Protein AF-A0A0N1IKZ3-F1 (afdb_monomer_lite)

pLDDT: mean 89.21, std 11.73, range [44.16, 98.19]

Organism: Papilio machaon (NCBI:txid76193)

Foldseek 3Di:
DDDPDPVVVVVVVVVQVVVCVVPVDGPDDPDDDDPPVVVVVVVVVVVVDDDDDDPVCVVVVVVVVVVVVVVVVVVVVVVVVVVVVVD

Structure (mmCIF, N/CA/C/O backbone):
data_AF-A0A0N1IKZ3-F1
#
_entry.id   AF-A0A0N1IKZ3-F1
#
loop_
_atom_site.group_PDB
_atom_site.id
_atom_site.type_symbol
_atom_site.label_atom_id
_atom_site.label_alt_id
_atom_site.label_comp_id
_atom_site.label_asym_id
_atom_site.label_entity_id
_atom_site.label_seq_id
_atom_site.pdbx_PDB_ins_code
_atom_site.Cartn_x
_atom_site.Cartn_y
_atom_site.Cartn_z
_atom_site.occupancy
_atom_site.B_iso_or_equiv
_atom_site.auth_seq_id
_atom_site.auth_comp_id
_atom_site.auth_asym_id
_atom_site.auth_atom_id
_atom_site.pdbx_PDB_model_num
ATOM 1 N N . MET A 1 1 ? 23.473 7.231 19.859 1.00 44.16 1 MET A N 1
ATOM 2 C CA . MET A 1 1 ? 22.459 7.042 18.801 1.00 44.16 1 MET A CA 1
ATOM 3 C C . MET A 1 1 ? 21.119 7.391 19.420 1.00 44.16 1 MET A C 1
ATOM 5 O O . MET A 1 1 ? 20.531 6.554 20.090 1.00 44.16 1 MET A O 1
ATOM 9 N N . GLU A 1 2 ? 20.710 8.656 19.336 1.00 50.31 2 GLU A N 1
ATOM 10 C CA . GLU A 1 2 ? 19.414 9.071 19.878 1.00 50.31 2 GLU A CA 1
ATOM 11 C C . GLU A 1 2 ? 18.308 8.463 19.018 1.00 50.31 2 GLU A C 1
ATOM 13 O O . GLU A 1 2 ? 18.235 8.689 17.809 1.00 50.31 2 GLU A O 1
ATOM 18 N N . VAL A 1 3 ? 17.476 7.630 19.637 1.00 64.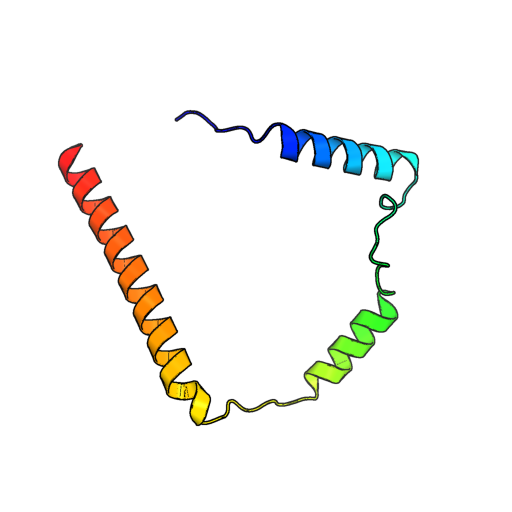75 3 VAL A N 1
ATOM 19 C CA . VAL A 1 3 ? 16.278 7.098 18.999 1.00 64.75 3 VAL A CA 1
ATOM 20 C C . VAL A 1 3 ? 15.292 8.254 18.906 1.00 64.75 3 VAL A C 1
ATOM 22 O O . VAL A 1 3 ? 14.722 8.683 19.906 1.00 64.75 3 VAL A O 1
ATOM 25 N N . TYR A 1 4 ? 15.119 8.786 17.700 1.00 64.81 4 TYR A N 1
ATOM 26 C CA . TYR A 1 4 ? 14.096 9.784 17.422 1.00 64.81 4 TYR A CA 1
ATOM 27 C C . TYR A 1 4 ? 12.718 9.113 17.512 1.00 64.81 4 TYR A C 1
ATOM 29 O O . TYR A 1 4 ? 12.242 8.494 16.559 1.00 64.81 4 TYR A O 1
ATOM 37 N N . VAL A 1 5 ? 12.101 9.174 18.693 1.00 75.69 5 VAL A N 1
ATOM 38 C CA . VAL A 1 5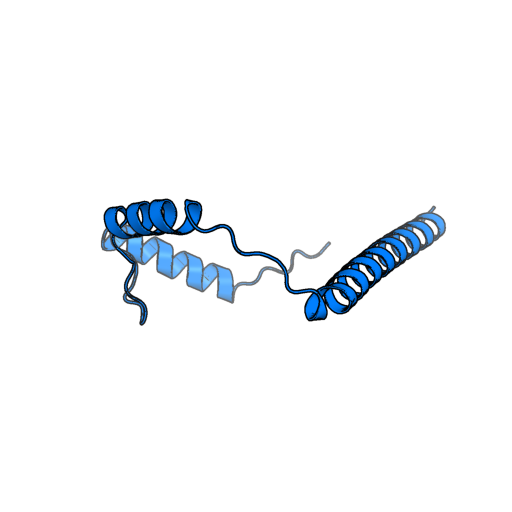 ? 10.759 8.634 18.937 1.00 75.69 5 VAL A CA 1
ATOM 39 C C . VAL A 1 5 ? 9.730 9.590 18.338 1.00 75.69 5 VAL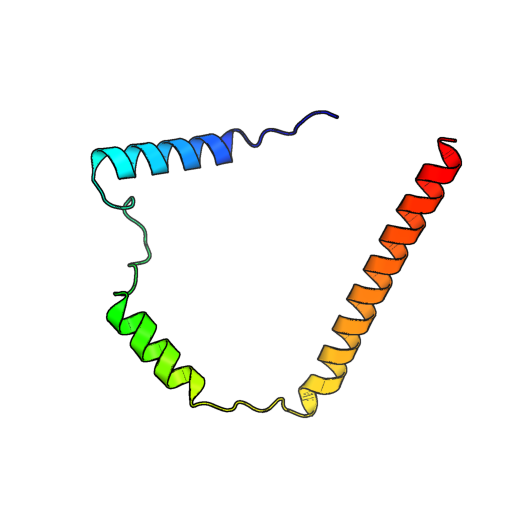 A C 1
ATOM 41 O O . VAL A 1 5 ? 9.599 10.739 18.764 1.00 75.69 5 VAL A O 1
ATOM 44 N N . HIS A 1 6 ? 8.970 9.112 17.354 1.00 85.88 6 HIS A N 1
ATOM 45 C CA . HIS A 1 6 ? 7.867 9.860 16.757 1.00 85.88 6 HIS A CA 1
ATOM 46 C C . HIS A 1 6 ? 6.622 9.797 17.654 1.00 85.88 6 HIS A C 1
ATOM 48 O O . HIS A 1 6 ? 5.652 9.115 17.320 1.00 85.88 6 HIS A O 1
ATOM 54 N N . ARG A 1 7 ? 6.635 10.540 18.769 1.00 88.44 7 ARG A N 1
ATOM 55 C CA . ARG A 1 7 ? 5.565 10.516 19.787 1.00 88.44 7 ARG A CA 1
ATOM 56 C C . ARG A 1 7 ? 4.155 10.652 19.213 1.00 88.44 7 ARG A C 1
ATOM 58 O O . ARG A 1 7 ? 3.257 9.944 19.654 1.00 88.44 7 ARG A O 1
ATOM 65 N N . ASP A 1 8 ? 3.968 11.512 18.216 1.00 92.62 8 ASP A N 1
ATOM 66 C CA . ASP A 1 8 ? 2.653 11.720 17.602 1.00 92.62 8 ASP A CA 1
ATOM 67 C C . ASP A 1 8 ? 2.154 10.468 16.868 1.00 92.62 8 ASP A C 1
ATOM 69 O O . ASP A 1 8 ? 0.981 10.117 16.963 1.00 92.62 8 ASP A O 1
ATOM 73 N N . LYS A 1 9 ? 3.045 9.743 16.175 1.00 92.19 9 LYS A N 1
ATOM 74 C CA . LYS A 1 9 ? 2.684 8.498 15.476 1.00 92.19 9 LYS A CA 1
ATOM 75 C C . LYS A 1 9 ? 2.327 7.396 16.468 1.00 92.19 9 LYS A C 1
ATOM 77 O O . LYS A 1 9 ? 1.354 6.677 16.250 1.00 92.19 9 LYS A O 1
ATOM 82 N N . ASP A 1 10 ? 3.087 7.296 17.556 1.00 94.75 10 ASP A N 1
ATOM 83 C CA . ASP A 1 10 ? 2.840 6.310 18.608 1.00 94.75 10 ASP A CA 1
ATOM 84 C C . ASP A 1 10 ? 1.522 6.599 19.337 1.00 94.75 10 ASP A C 1
ATOM 86 O O . ASP A 1 10 ? 0.754 5.679 19.621 1.00 94.75 10 ASP A O 1
ATOM 90 N N . LEU A 1 11 ? 1.210 7.879 19.569 1.00 95.38 11 LEU A N 1
ATOM 91 C CA . LEU A 1 11 ? -0.058 8.306 20.152 1.00 95.38 11 LEU A CA 1
ATOM 92 C C . LEU A 1 11 ? -1.249 7.943 19.253 1.00 95.38 11 LEU A C 1
ATOM 94 O O . LEU A 1 11 ? -2.242 7.401 19.740 1.00 95.38 11 LEU A O 1
ATOM 98 N N . GLU A 1 12 ? -1.161 8.213 17.950 1.00 94.75 12 GLU A N 1
ATOM 99 C CA . GLU A 1 12 ? -2.219 7.859 16.996 1.00 94.75 12 GLU A CA 1
ATOM 100 C C . GLU A 1 12 ? -2.415 6.338 16.891 1.00 94.75 12 GLU A C 1
ATOM 102 O O . GLU A 1 12 ? -3.551 5.853 16.861 1.00 94.75 12 GLU A O 1
ATOM 107 N N . LEU A 1 13 ? -1.324 5.567 16.926 1.00 95.75 13 LEU A N 1
ATOM 108 C CA . LEU A 1 13 ? -1.384 4.108 16.958 1.00 95.75 13 LEU A CA 1
ATOM 109 C C . LEU A 1 13 ? -2.043 3.592 18.247 1.00 95.75 13 LEU A C 1
ATOM 111 O O . LEU A 1 13 ? -2.931 2.740 18.182 1.00 95.75 13 LEU A O 1
ATOM 115 N N . ALA A 1 14 ? -1.658 4.126 19.407 1.00 97.19 14 ALA A N 1
ATOM 116 C CA . ALA A 1 14 ? -2.223 3.732 20.695 1.00 97.19 14 ALA A CA 1
ATOM 117 C C . ALA A 1 14 ? -3.734 4.004 20.762 1.00 97.19 14 ALA A C 1
ATOM 119 O O . ALA A 1 14 ? -4.499 3.127 21.170 1.00 97.19 14 ALA A O 1
ATOM 120 N N . LYS A 1 15 ? -4.183 5.178 20.290 1.00 96.50 15 LYS A N 1
ATOM 121 C CA . LYS A 1 15 ? -5.614 5.517 20.182 1.00 96.50 15 LYS A CA 1
ATOM 122 C C . LYS A 1 15 ? -6.366 4.527 19.294 1.00 96.50 15 LYS A C 1
ATOM 124 O O . LYS A 1 15 ? -7.451 4.076 19.657 1.00 96.50 15 LYS A O 1
ATOM 129 N N . HIS A 1 16 ? -5.792 4.173 18.144 1.00 96.50 16 HIS A N 1
ATOM 130 C CA . HIS A 1 16 ? -6.401 3.217 17.225 1.00 96.50 16 HIS A CA 1
ATOM 131 C C . HIS A 1 16 ? -6.558 1.834 17.864 1.00 96.50 16 HIS A C 1
ATOM 133 O O . HIS A 1 16 ? -7.642 1.254 17.818 1.00 96.50 16 HIS A O 1
ATOM 139 N N . ILE A 1 17 ? -5.488 1.320 18.476 1.00 97.69 17 ILE A N 1
ATOM 140 C CA . ILE A 1 17 ? -5.484 0.017 19.148 1.00 97.69 17 ILE A CA 1
ATOM 141 C C . ILE A 1 17 ? -6.534 0.007 20.262 1.00 97.69 17 ILE A C 1
ATOM 143 O O . ILE A 1 17 ? -7.389 -0.878 20.285 1.00 97.69 17 ILE A O 1
ATOM 147 N N . ALA A 1 18 ? -6.535 1.025 21.127 1.00 97.94 18 ALA A N 1
ATOM 148 C CA . ALA A 1 18 ? -7.517 1.153 22.201 1.00 97.94 18 ALA A CA 1
ATOM 149 C C . ALA A 1 18 ? -8.960 1.132 21.669 1.00 97.94 18 ALA A C 1
ATOM 151 O O . ALA A 1 18 ? -9.799 0.408 22.203 1.00 97.94 18 ALA A O 1
ATOM 152 N N . TYR A 1 19 ? -9.238 1.848 20.575 1.00 98.19 19 TYR A N 1
ATOM 153 C CA . TYR A 1 19 ? -10.557 1.838 19.946 1.00 98.19 19 TYR A CA 1
ATOM 154 C C . TYR A 1 19 ? -10.956 0.443 19.448 1.00 98.19 19 TYR A C 1
ATOM 156 O O . TYR A 1 19 ? -12.078 0.006 19.706 1.00 98.19 19 TYR A O 1
ATOM 164 N N . VAL A 1 20 ? -10.050 -0.265 18.764 1.00 98.19 20 VAL A N 1
ATOM 165 C CA . VAL A 1 20 ? -10.307 -1.624 18.259 1.00 98.19 20 VAL A CA 1
ATOM 166 C C . VAL A 1 20 ? -10.618 -2.580 19.405 1.00 98.19 20 VAL A C 1
ATOM 168 O O . VAL A 1 20 ? -11.574 -3.344 19.306 1.00 98.19 20 VAL A O 1
ATOM 171 N N . HIS A 1 21 ? -9.871 -2.507 20.509 1.00 98.00 21 HIS A N 1
ATOM 172 C CA . HIS A 1 21 ? -10.146 -3.326 21.691 1.00 98.00 21 HIS A CA 1
ATOM 173 C C . HIS A 1 21 ? -11.501 -3.003 22.334 1.00 98.00 21 HIS A C 1
ATOM 175 O O . HIS A 1 21 ? -12.180 -3.914 22.797 1.00 98.00 21 HIS A O 1
ATOM 181 N N . GLN A 1 22 ? -11.918 -1.735 22.338 1.00 98.00 22 GLN A N 1
ATOM 182 C CA . GLN A 1 22 ? -13.202 -1.311 22.907 1.00 98.00 22 GLN A CA 1
ATOM 183 C C . GLN A 1 22 ? -14.408 -1.679 22.029 1.00 98.00 22 GLN A C 1
ATOM 185 O O . GLN A 1 22 ? -15.458 -2.036 22.554 1.00 98.00 22 GLN A O 1
ATOM 190 N N . HIS A 1 23 ? -14.277 -1.599 20.702 1.00 97.31 23 HIS A N 1
ATOM 191 C CA . HIS A 1 23 ? -15.415 -1.684 19.776 1.00 97.31 23 HIS A CA 1
ATOM 192 C C . HIS A 1 23 ? -15.400 -2.940 18.894 1.00 97.31 23 HIS A C 1
ATOM 194 O O . HIS A 1 23 ? -16.325 -3.147 18.111 1.00 97.31 23 HIS A O 1
ATOM 200 N N . SER A 1 24 ? -14.344 -3.762 18.969 1.00 96.75 24 SER A N 1
ATOM 201 C CA . SER A 1 24 ? -14.097 -4.904 18.067 1.00 96.75 24 SER A CA 1
ATOM 202 C C . SER A 1 24 ? -14.168 -4.541 16.575 1.00 96.75 24 SER A C 1
ATOM 204 O O . SER A 1 24 ? -14.420 -5.386 15.717 1.00 96.75 24 SER A O 1
ATOM 206 N N . SER A 1 25 ? -13.955 -3.265 16.255 1.00 94.50 25 SER A N 1
ATOM 207 C CA . SER A 1 25 ? -14.028 -2.704 14.911 1.00 94.50 25 SER A CA 1
ATOM 208 C C . SER A 1 25 ? -13.018 -1.574 14.776 1.00 94.50 25 SER A C 1
ATOM 210 O O . SER A 1 25 ? -12.668 -0.908 15.747 1.00 94.50 25 SER A O 1
ATOM 212 N N . GLN A 1 26 ? -12.563 -1.340 13.549 1.00 93.94 26 GLN A N 1
ATOM 213 C CA . GLN A 1 26 ? -11.708 -0.206 13.222 1.00 93.94 26 GLN A CA 1
ATOM 214 C C . GLN A 1 26 ? -12.441 1.132 13.473 1.00 93.94 26 GLN A C 1
ATOM 216 O O . GLN A 1 26 ? -13.653 1.193 13.230 1.00 93.94 26 GLN A O 1
ATOM 221 N N . PRO A 1 27 ? -11.731 2.206 13.889 1.00 95.25 27 PRO A N 1
ATOM 222 C CA . PRO A 1 27 ? -12.283 3.558 13.938 1.00 95.25 27 PRO A CA 1
ATOM 223 C C . PRO A 1 27 ? -12.961 3.981 12.625 1.00 95.25 27 PRO A C 1
ATOM 225 O O . PRO A 1 27 ? -12.486 3.595 11.548 1.00 95.25 27 PRO A O 1
ATOM 228 N N . PRO A 1 28 ? -14.023 4.811 12.678 1.00 93.44 28 PRO A N 1
ATOM 229 C CA . PRO A 1 28 ? -14.665 5.350 11.487 1.00 93.44 28 PRO A CA 1
ATOM 230 C C . PRO A 1 28 ? -13.648 6.049 10.581 1.00 93.44 28 PRO A C 1
ATOM 232 O O . PRO A 1 28 ? -12.933 6.959 10.995 1.00 93.44 28 PRO A O 1
ATOM 235 N N . SER A 1 29 ? -13.591 5.615 9.326 1.00 91.31 29 SER A N 1
ATOM 236 C CA . SER A 1 29 ? -12.714 6.166 8.297 1.00 91.31 29 SER A CA 1
ATOM 237 C C . SER A 1 29 ? -13.550 6.663 7.126 1.00 91.31 29 SER A C 1
ATOM 239 O O . SER A 1 29 ? -14.640 6.154 6.865 1.00 91.31 29 SER A O 1
ATOM 241 N N . ARG A 1 30 ? -13.018 7.632 6.375 1.00 93.88 30 ARG A N 1
ATOM 242 C CA . ARG A 1 30 ? -13.630 8.096 5.117 1.00 93.88 30 ARG A CA 1
ATOM 243 C C . ARG A 1 30 ? -13.723 6.976 4.077 1.00 93.88 30 ARG A C 1
ATOM 245 O O . ARG A 1 30 ? -14.559 7.037 3.182 1.00 93.88 30 ARG A O 1
ATOM 252 N N . LEU A 1 31 ? -12.857 5.967 4.184 1.00 91.94 31 LEU A N 1
ATOM 253 C CA . LEU A 1 31 ? -12.819 4.819 3.288 1.00 91.94 31 LEU A CA 1
ATOM 254 C C . LEU A 1 31 ? -13.463 3.606 3.952 1.00 91.94 31 LEU A C 1
ATOM 256 O O . LEU A 1 31 ? -13.100 3.217 5.061 1.00 91.94 31 LEU A O 1
ATOM 260 N N . ARG A 1 32 ? -14.375 2.958 3.227 1.00 90.75 32 ARG A N 1
ATOM 261 C CA . ARG A 1 32 ? -14.974 1.694 3.650 1.00 90.75 32 ARG A CA 1
ATOM 262 C C . ARG A 1 32 ? -14.133 0.521 3.156 1.00 90.75 32 ARG A C 1
ATOM 264 O O . ARG A 1 32 ? -13.885 0.397 1.957 1.00 90.75 32 ARG A O 1
ATOM 271 N N . ALA A 1 33 ? -13.742 -0.364 4.072 1.00 92.00 33 ALA A N 1
ATOM 272 C CA . ALA A 1 33 ? -13.036 -1.591 3.721 1.00 92.00 33 ALA A CA 1
ATOM 273 C C . ALA A 1 33 ? -13.891 -2.476 2.795 1.00 92.00 33 ALA A C 1
ATOM 275 O O . ALA A 1 33 ? -15.092 -2.668 3.009 1.00 92.00 33 ALA A O 1
ATOM 276 N N . LEU A 1 34 ? -13.263 -3.025 1.753 1.00 94.25 34 LEU A N 1
ATOM 277 C CA . LEU A 1 34 ? -13.925 -3.938 0.826 1.00 94.25 34 LEU A CA 1
ATOM 278 C C . LEU A 1 34 ? -14.102 -5.319 1.478 1.00 94.25 34 LEU A C 1
ATOM 280 O O . LEU A 1 34 ? -13.167 -5.818 2.107 1.00 94.25 34 LEU A O 1
ATOM 284 N N . PRO A 1 35 ? -15.250 -5.997 1.285 1.00 96.44 35 PRO A N 1
ATOM 285 C CA . PRO A 1 35 ? -15.427 -7.360 1.771 1.00 96.44 35 PRO A CA 1
ATOM 286 C C . PRO A 1 35 ? -14.358 -8.302 1.206 1.00 96.44 35 PRO A C 1
ATOM 288 O O . PRO A 1 35 ? -14.117 -8.330 -0.004 1.00 96.44 35 PRO A O 1
ATOM 291 N N . MET A 1 36 ? -13.776 -9.153 2.055 1.00 97.12 36 MET A N 1
ATOM 292 C CA . MET A 1 36 ? -12.685 -10.051 1.648 1.00 97.12 36 MET A CA 1
ATOM 293 C C . MET A 1 36 ? -13.061 -10.985 0.491 1.00 97.12 36 MET A C 1
ATOM 295 O O . MET A 1 36 ? -12.230 -11.265 -0.372 1.00 97.12 36 MET A O 1
ATOM 299 N N . ARG A 1 37 ? -14.323 -11.432 0.415 1.00 97.69 37 ARG A N 1
ATOM 300 C CA . ARG A 1 37 ? -14.825 -12.241 -0.713 1.00 97.69 37 ARG A CA 1
ATOM 301 C C . ARG A 1 37 ? -14.732 -11.491 -2.044 1.00 97.69 37 ARG A C 1
ATOM 303 O O . ARG A 1 37 ? -14.333 -12.080 -3.047 1.00 97.69 37 ARG A O 1
ATOM 310 N N . LEU A 1 38 ? -15.072 -10.201 -2.047 1.00 97.31 38 LEU A N 1
ATOM 311 C CA . LEU A 1 38 ? -14.991 -9.353 -3.234 1.00 97.31 38 LEU A CA 1
ATOM 312 C C . LEU A 1 38 ? -13.533 -9.121 -3.633 1.00 97.31 38 LEU A C 1
ATOM 314 O O . LEU A 1 38 ? -13.196 -9.324 -4.796 1.00 97.31 38 LEU A O 1
ATOM 318 N N . MET A 1 39 ? -12.670 -8.788 -2.668 1.00 98.00 39 MET A N 1
ATOM 319 C CA . MET A 1 39 ? -11.238 -8.587 -2.912 1.00 98.00 39 MET A CA 1
ATOM 320 C C . MET A 1 39 ? -10.597 -9.833 -3.538 1.00 98.00 39 MET A C 1
ATOM 322 O O . MET A 1 39 ? -9.952 -9.748 -4.580 1.00 98.00 39 MET A O 1
A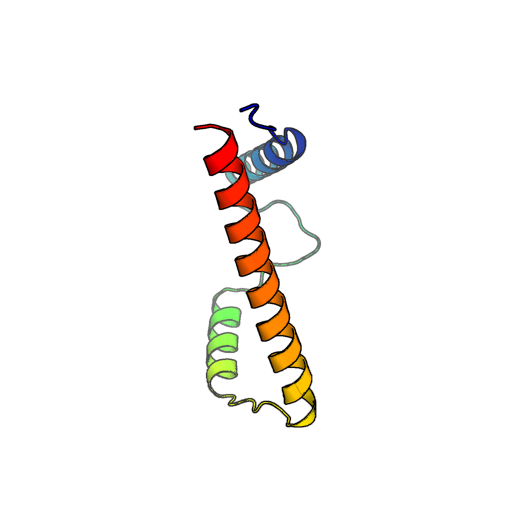TOM 326 N N . ARG A 1 40 ? -10.845 -11.019 -2.965 1.00 98.00 40 ARG A N 1
ATOM 327 C CA . ARG A 1 40 ? -10.327 -12.292 -3.495 1.00 98.00 40 ARG A CA 1
ATOM 328 C C . ARG A 1 40 ? -10.836 -12.585 -4.909 1.00 98.00 40 ARG A C 1
ATOM 330 O O . ARG A 1 40 ? -10.043 -12.979 -5.762 1.00 98.00 40 ARG A O 1
ATOM 337 N N . ARG A 1 41 ? -12.129 -12.362 -5.183 1.00 98.06 41 ARG A N 1
ATOM 338 C CA . ARG A 1 41 ? -12.704 -12.539 -6.530 1.00 98.06 41 ARG A CA 1
ATOM 339 C C . ARG A 1 41 ? -12.075 -11.581 -7.539 1.00 98.06 41 ARG A C 1
ATOM 341 O O . ARG A 1 41 ? -11.766 -11.987 -8.655 1.00 98.06 41 ARG A O 1
ATOM 348 N N . TYR A 1 42 ? -11.874 -10.328 -7.142 1.00 97.94 42 TYR A N 1
ATOM 349 C CA . TYR A 1 42 ? -11.259 -9.317 -7.991 1.00 97.94 42 TYR A CA 1
ATOM 350 C C . TYR A 1 42 ? -9.802 -9.669 -8.315 1.00 97.94 42 TYR A C 1
ATOM 352 O O . TYR A 1 42 ? -9.429 -9.682 -9.483 1.00 97.94 42 TYR A O 1
ATOM 360 N N . LEU A 1 43 ? -9.012 -10.080 -7.317 1.00 97.94 43 LEU A N 1
ATOM 361 C CA . LEU A 1 43 ? -7.643 -10.561 -7.532 1.00 97.94 43 LEU A CA 1
ATOM 362 C C . LEU A 1 43 ? -7.588 -11.790 -8.453 1.00 97.94 43 LEU A C 1
ATOM 364 O O . LEU A 1 43 ? -6.695 -11.907 -9.287 1.00 97.94 43 LEU A O 1
ATOM 368 N N . ALA A 1 44 ? -8.546 -12.712 -8.341 1.00 97.81 44 ALA A N 1
ATOM 369 C CA . ALA A 1 44 ? -8.624 -13.856 -9.248 1.00 97.81 44 ALA A CA 1
ATOM 370 C C . ALA A 1 44 ? -8.912 -13.434 -10.701 1.00 97.81 44 ALA A C 1
ATOM 372 O O . ALA A 1 44 ? -8.404 -14.057 -11.632 1.00 97.81 44 ALA A O 1
ATOM 373 N N . LEU A 1 45 ? -9.699 -12.372 -10.902 1.00 97.62 45 LEU A N 1
ATOM 374 C CA . LEU A 1 45 ? -9.970 -11.806 -12.223 1.00 97.62 45 LEU A CA 1
ATOM 375 C C . LEU A 1 45 ? -8.733 -11.111 -12.805 1.00 97.62 45 LEU A C 1
ATOM 377 O O . LEU A 1 45 ? -8.419 -11.322 -13.976 1.00 97.62 45 LEU A O 1
ATOM 381 N N . THR A 1 46 ? -8.022 -10.307 -12.009 1.00 97.38 46 THR A N 1
ATOM 382 C CA . THR A 1 46 ? -6.847 -9.557 -12.483 1.00 97.38 46 THR A CA 1
ATOM 383 C C . THR A 1 46 ? -5.695 -10.476 -12.866 1.00 97.38 46 THR A C 1
ATOM 385 O O . THR A 1 46 ? -5.032 -10.213 -13.861 1.00 97.38 46 THR A O 1
ATOM 388 N N . LYS A 1 47 ? -5.522 -11.611 -12.177 1.00 96.56 47 LYS A N 1
ATOM 389 C CA . LYS A 1 47 ? -4.537 -12.643 -12.548 1.00 96.56 47 LYS A CA 1
ATOM 390 C C . LYS A 1 47 ? -4.743 -13.235 -13.948 1.00 96.56 47 LYS A C 1
ATOM 392 O O . LYS A 1 47 ? -3.807 -13.786 -14.509 1.00 96.56 47 LYS A O 1
ATOM 397 N N . ARG A 1 48 ? -5.951 -13.138 -14.519 1.00 97.00 48 ARG A N 1
ATOM 398 C CA . ARG A 1 48 ? -6.239 -13.592 -15.895 1.00 97.00 48 ARG A CA 1
ATOM 399 C C . ARG A 1 48 ? -5.838 -12.563 -16.951 1.00 97.00 48 ARG A C 1
ATOM 401 O O . ARG A 1 48 ? -5.880 -12.863 -18.140 1.00 97.00 48 ARG A O 1
ATOM 408 N N . LYS A 1 49 ? -5.515 -11.336 -16.542 1.00 96.69 49 LYS A N 1
ATOM 409 C CA . LYS A 1 49 ? -5.071 -10.273 -17.441 1.00 96.69 49 LYS A CA 1
ATOM 410 C C . LYS A 1 49 ? -3.556 -10.370 -17.593 1.00 96.69 49 LYS A C 1
ATOM 412 O O . LYS A 1 49 ? -2.842 -10.444 -16.600 1.00 96.69 49 LYS A O 1
ATOM 417 N N . GLN A 1 50 ? -3.086 -10.342 -18.835 1.00 95.06 50 GLN A N 1
ATOM 418 C CA . GLN A 1 50 ? -1.664 -10.314 -19.180 1.00 95.06 50 GLN A CA 1
ATOM 419 C C . GLN A 1 50 ? -1.340 -8.946 -19.794 1.00 95.06 50 GLN A C 1
ATOM 421 O O . GLN A 1 50 ? -1.342 -8.813 -21.018 1.00 95.06 50 GLN A O 1
ATOM 426 N N . PRO A 1 51 ? -1.178 -7.888 -18.975 1.00 96.00 51 PRO A N 1
ATOM 427 C CA . PRO A 1 51 ? -0.791 -6.587 -19.498 1.00 96.00 51 PRO A CA 1
ATOM 428 C C . PRO A 1 51 ? 0.633 -6.658 -20.060 1.00 96.00 51 PRO A C 1
ATOM 430 O O . PRO A 1 51 ? 1.514 -7.275 -19.465 1.00 96.00 51 PRO A O 1
ATOM 433 N N . VAL A 1 52 ? 0.851 -6.003 -21.198 1.00 95.94 52 VAL A N 1
ATOM 434 C CA . VAL A 1 52 ? 2.166 -5.889 -21.839 1.00 95.94 52 VAL A CA 1
ATOM 435 C C . VAL A 1 52 ? 2.730 -4.493 -21.626 1.00 95.94 52 VAL A C 1
ATOM 437 O O . VAL A 1 52 ? 1.974 -3.526 -21.545 1.00 95.94 52 VAL A O 1
ATOM 440 N N . VAL A 1 53 ? 4.056 -4.384 -21.537 1.00 95.00 53 VAL A N 1
ATOM 441 C CA . VAL A 1 53 ? 4.736 -3.091 -21.400 1.00 95.00 53 VAL A CA 1
ATOM 442 C C . VAL A 1 53 ? 4.849 -2.433 -22.782 1.00 95.00 53 VAL A C 1
ATOM 444 O O . VAL A 1 53 ? 5.487 -3.006 -23.668 1.00 95.00 53 VAL A O 1
ATOM 447 N N . PRO A 1 54 ? 4.262 -1.242 -23.000 1.00 96.81 54 PRO A N 1
ATOM 448 C CA . PRO A 1 54 ? 4.418 -0.509 -24.252 1.00 96.81 54 PRO A CA 1
ATOM 449 C C . PRO A 1 54 ? 5.872 -0.092 -24.495 1.00 96.81 54 PRO A C 1
ATOM 451 O O . PRO A 1 54 ? 6.563 0.336 -23.570 1.00 96.81 54 PRO A O 1
ATOM 454 N N . ARG A 1 55 ? 6.324 -0.118 -25.757 1.00 95.00 55 ARG A N 1
ATOM 455 C CA . ARG A 1 55 ? 7.710 0.237 -26.117 1.00 95.00 55 ARG A CA 1
ATOM 456 C C . ARG A 1 55 ? 8.102 1.655 -25.691 1.00 95.00 55 ARG A C 1
ATOM 458 O O . ARG A 1 55 ? 9.236 1.856 -25.277 1.00 95.00 55 ARG A O 1
ATOM 465 N N . ALA A 1 56 ? 7.165 2.602 -25.731 1.00 96.19 56 ALA A N 1
ATOM 466 C CA . ALA A 1 56 ? 7.396 3.991 -25.330 1.00 96.19 56 ALA A CA 1
ATOM 467 C C . ALA A 1 56 ? 7.822 4.155 -23.855 1.00 96.19 56 ALA A C 1
ATOM 469 O O . ALA A 1 56 ? 8.407 5.170 -23.499 1.00 96.19 56 ALA A O 1
ATOM 470 N N . LEU A 1 57 ? 7.549 3.167 -22.994 1.00 96.38 57 LEU A N 1
ATOM 471 C CA . LEU A 1 57 ? 7.940 3.190 -21.579 1.00 96.38 57 LEU A CA 1
ATOM 472 C C . LEU A 1 57 ? 9.319 2.564 -21.320 1.00 96.38 57 LEU A C 1
ATOM 474 O O . LEU A 1 57 ? 9.828 2.680 -20.207 1.00 96.38 57 LEU A O 1
ATOM 478 N N . ALA A 1 58 ? 9.924 1.902 -22.312 1.00 95.44 58 ALA A N 1
ATOM 479 C CA . ALA A 1 58 ? 11.160 1.145 -22.122 1.00 95.44 58 ALA A CA 1
ATOM 480 C C . ALA A 1 58 ? 12.319 2.034 -21.644 1.00 95.44 58 ALA A C 1
ATOM 482 O O . ALA A 1 58 ? 12.946 1.718 -20.634 1.00 95.44 58 ALA A O 1
ATOM 483 N N . ASP A 1 59 ? 12.544 3.170 -22.309 1.00 95.50 59 ASP A N 1
ATOM 484 C CA . ASP A 1 59 ? 13.651 4.078 -21.983 1.00 95.50 59 ASP A CA 1
ATOM 485 C C . ASP A 1 59 ? 13.497 4.661 -20.574 1.00 95.50 59 ASP A C 1
ATOM 487 O O . ASP A 1 59 ? 14.450 4.685 -19.797 1.00 95.50 59 ASP A O 1
ATOM 491 N N . TYR A 1 60 ? 12.269 5.026 -20.190 1.00 96.06 60 TYR A N 1
ATOM 492 C CA . TYR A 1 60 ? 11.974 5.511 -18.842 1.00 96.06 60 TYR A CA 1
ATOM 493 C C . TYR A 1 60 ? 12.328 4.476 -17.764 1.00 96.06 60 TYR A C 1
ATOM 495 O O . TYR A 1 60 ? 12.971 4.813 -16.767 1.00 96.06 60 TYR A O 1
ATOM 503 N N . LEU A 1 61 ? 11.949 3.209 -17.963 1.00 95.94 61 LEU A N 1
ATOM 504 C CA . LEU A 1 61 ? 12.242 2.137 -17.006 1.00 95.94 61 LEU A CA 1
ATOM 505 C C . LEU A 1 61 ? 13.750 1.882 -16.875 1.00 95.94 61 LEU A C 1
ATOM 507 O O . LEU A 1 61 ? 14.243 1.703 -15.759 1.00 95.94 61 LEU A O 1
ATOM 511 N N . VAL A 1 62 ? 14.486 1.911 -17.991 1.00 95.81 62 VAL A N 1
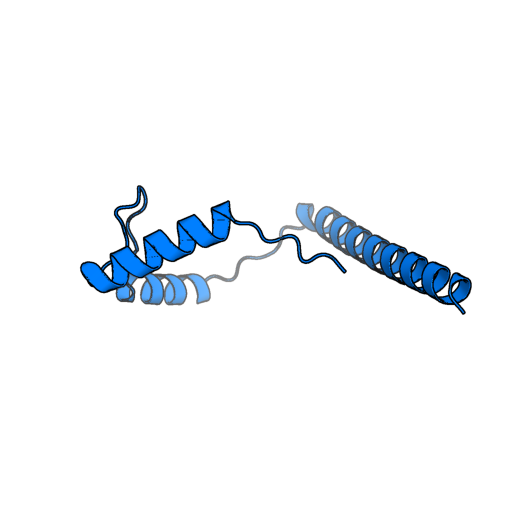ATOM 512 C CA . VAL A 1 62 ? 15.951 1.773 -17.995 1.00 95.81 62 VAL A CA 1
ATOM 513 C C . VAL A 1 62 ? 16.599 2.925 -17.230 1.00 95.81 62 VAL A C 1
ATOM 515 O O . VAL A 1 62 ? 17.417 2.683 -16.339 1.00 95.81 62 VAL A O 1
ATOM 518 N N . CYS A 1 63 ? 16.191 4.167 -17.500 1.00 95.06 63 CYS A N 1
ATOM 519 C CA . CYS A 1 63 ? 16.701 5.335 -16.787 1.00 95.06 63 CYS A CA 1
ATOM 520 C C . CYS A 1 63 ? 16.488 5.209 -15.272 1.00 95.06 63 CYS A C 1
ATOM 522 O O . CYS A 1 63 ? 17.447 5.350 -14.512 1.00 95.06 63 CYS A O 1
ATOM 524 N N . GLN A 1 64 ? 15.280 4.856 -14.821 1.00 95.38 64 GLN A N 1
ATOM 525 C CA . GLN A 1 64 ? 14.995 4.680 -13.390 1.00 95.38 64 GLN A CA 1
ATOM 526 C C . GLN A 1 64 ? 15.844 3.569 -12.752 1.00 95.38 64 GLN A C 1
ATOM 528 O O . GLN A 1 64 ? 16.389 3.739 -11.658 1.00 95.38 64 GLN A O 1
ATOM 533 N N . TYR A 1 65 ? 16.025 2.441 -13.442 1.00 94.25 65 TYR A N 1
ATOM 534 C CA . TYR A 1 65 ? 16.872 1.357 -12.947 1.00 94.25 65 TYR A CA 1
ATOM 535 C C . TYR A 1 65 ? 18.340 1.789 -12.792 1.00 94.25 65 TYR A C 1
ATOM 537 O O . TYR A 1 65 ? 18.953 1.552 -11.745 1.00 94.25 65 TYR A O 1
ATOM 545 N N . THR A 1 66 ? 18.896 2.471 -13.799 1.00 94.38 66 THR A N 1
ATOM 546 C CA 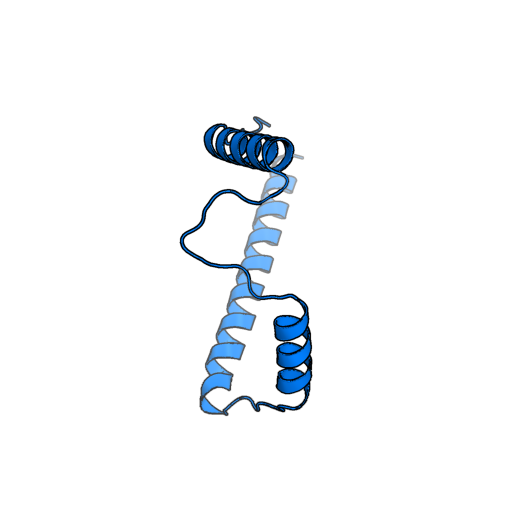. THR A 1 66 ? 20.281 2.970 -13.743 1.00 94.38 66 THR A CA 1
ATOM 547 C C . THR A 1 66 ? 20.476 4.011 -12.641 1.00 94.38 66 THR A C 1
ATOM 549 O O . THR A 1 66 ? 21.453 3.922 -11.896 1.00 94.38 66 THR A O 1
ATOM 552 N N . TYR A 1 67 ? 19.513 4.920 -12.463 1.00 92.62 67 TYR A N 1
ATOM 553 C CA . TYR A 1 67 ? 19.533 5.941 -11.417 1.00 92.62 67 TYR A CA 1
ATOM 554 C C . TYR A 1 67 ? 19.567 5.320 -10.014 1.00 92.62 67 TYR A C 1
ATOM 556 O O . TYR A 1 67 ? 20.509 5.552 -9.256 1.00 92.62 67 TYR A O 1
ATOM 564 N N . THR A 1 68 ? 18.625 4.418 -9.701 1.00 87.88 68 THR A N 1
ATOM 565 C CA . THR A 1 68 ? 18.592 3.754 -8.380 1.00 87.88 68 THR A CA 1
ATOM 566 C C . THR A 1 68 ? 19.850 2.929 -8.093 1.00 87.88 68 THR A C 1
ATOM 568 O O . THR A 1 68 ? 20.239 2.762 -6.936 1.00 87.88 68 THR A O 1
ATOM 571 N N . THR A 1 69 ? 20.499 2.397 -9.132 1.00 85.12 69 THR A N 1
ATOM 572 C CA . THR A 1 69 ? 21.755 1.648 -9.002 1.00 85.12 69 THR A CA 1
ATOM 573 C C . THR A 1 69 ? 22.926 2.578 -8.695 1.00 85.12 69 THR A C 1
ATOM 575 O O . THR A 1 69 ? 23.706 2.297 -7.783 1.00 85.12 69 THR A O 1
ATOM 578 N N . ALA A 1 70 ? 23.025 3.705 -9.402 1.00 87.25 70 ALA A N 1
ATOM 579 C CA . ALA A 1 70 ? 24.034 4.725 -9.139 1.00 87.25 70 ALA A CA 1
ATOM 580 C C . ALA A 1 70 ? 23.915 5.284 -7.711 1.00 87.25 70 ALA A C 1
ATOM 582 O O . ALA A 1 70 ? 24.928 5.407 -7.019 1.00 87.25 70 ALA A O 1
ATOM 583 N N . ASP A 1 71 ? 22.693 5.520 -7.226 1.00 86.94 71 ASP A N 1
ATOM 584 C CA . ASP A 1 71 ? 22.442 5.969 -5.853 1.00 86.94 71 ASP A CA 1
ATOM 585 C C . ASP A 1 71 ? 22.931 4.952 -4.819 1.00 86.94 71 ASP A C 1
ATOM 587 O O . ASP A 1 71 ? 23.652 5.301 -3.882 1.00 86.94 71 ASP A O 1
ATOM 591 N N . LYS A 1 72 ? 22.607 3.665 -5.002 1.00 84.25 72 LYS A N 1
ATOM 592 C CA . LYS A 1 72 ? 23.062 2.593 -4.100 1.00 84.25 72 LYS A CA 1
ATOM 593 C C . LYS A 1 72 ? 24.586 2.487 -4.062 1.00 84.25 72 LYS A C 1
ATOM 595 O O . LYS A 1 72 ? 25.157 2.293 -2.985 1.00 84.25 72 LYS A O 1
ATOM 600 N N . ILE A 1 73 ? 25.251 2.633 -5.209 1.00 83.19 73 ILE A N 1
ATOM 601 C CA . ILE A 1 73 ? 26.717 2.634 -5.300 1.00 83.19 73 ILE A CA 1
ATOM 602 C C . ILE A 1 73 ? 27.287 3.853 -4.570 1.00 83.19 73 ILE A C 1
ATOM 604 O O . ILE A 1 73 ? 28.204 3.701 -3.762 1.00 83.19 73 ILE A O 1
ATOM 608 N N . SER A 1 74 ? 26.721 5.037 -4.798 1.00 79.75 74 SER A N 1
ATOM 609 C CA . SER A 1 74 ? 27.131 6.278 -4.137 1.00 79.75 74 SER A CA 1
ATOM 610 C C . SER A 1 74 ? 26.988 6.176 -2.619 1.00 79.75 74 SER A C 1
ATOM 612 O O . SER A 1 74 ? 27.958 6.429 -1.904 1.00 79.75 74 SER A O 1
ATOM 614 N N . ILE A 1 75 ? 25.845 5.695 -2.117 1.00 77.19 75 ILE A N 1
ATOM 615 C CA . ILE A 1 75 ? 25.602 5.472 -0.682 1.00 77.19 75 ILE A CA 1
ATOM 616 C C . ILE A 1 75 ? 26.615 4.475 -0.106 1.00 77.19 75 ILE A C 1
ATOM 618 O O . ILE A 1 75 ? 27.170 4.707 0.967 1.00 77.19 75 ILE A O 1
ATOM 622 N N . THR A 1 76 ? 26.881 3.375 -0.813 1.00 75.75 76 THR A N 1
ATOM 623 C CA . THR A 1 76 ? 27.824 2.344 -0.353 1.00 75.75 76 THR A CA 1
ATOM 624 C C . THR A 1 76 ? 29.255 2.880 -0.293 1.00 75.75 76 THR A C 1
ATOM 626 O O . THR A 1 76 ? 29.953 2.645 0.693 1.00 75.75 76 THR A O 1
ATOM 629 N N . ARG A 1 77 ? 29.680 3.658 -1.298 1.00 75.06 77 ARG A N 1
ATOM 630 C CA . ARG A 1 77 ? 30.995 4.319 -1.327 1.00 75.06 77 ARG A CA 1
ATOM 631 C C . ARG A 1 77 ? 31.150 5.335 -0.194 1.00 75.06 77 ARG A C 1
ATOM 633 O O . ARG A 1 77 ? 32.150 5.291 0.512 1.00 75.06 77 ARG A O 1
ATOM 640 N N . HIS A 1 78 ? 30.139 6.173 0.039 1.00 78.69 78 HIS A N 1
ATOM 641 C CA . HIS A 1 78 ? 30.165 7.170 1.117 1.00 78.69 78 HIS A CA 1
ATOM 642 C C . HIS A 1 78 ? 30.145 6.531 2.514 1.00 78.69 78 HIS A C 1
ATOM 644 O O . HIS A 1 78 ? 30.677 7.108 3.461 1.00 78.69 78 HIS A O 1
ATOM 650 N N . LYS A 1 79 ? 29.531 5.349 2.673 1.00 74.19 79 LYS A N 1
ATOM 651 C CA . LYS A 1 79 ? 29.610 4.575 3.921 1.00 74.19 79 LYS A CA 1
ATOM 652 C C . LYS A 1 79 ? 31.000 3.970 4.136 1.00 74.19 79 LYS A C 1
ATOM 654 O O . LYS A 1 79 ? 31.488 4.045 5.254 1.00 74.19 79 LYS A O 1
ATOM 659 N N . ARG A 1 80 ? 31.646 3.431 3.091 1.00 77.75 80 ARG A N 1
ATOM 660 C CA . ARG A 1 80 ? 33.021 2.899 3.188 1.00 77.75 80 ARG A CA 1
ATOM 661 C C . ARG A 1 80 ? 34.043 3.978 3.543 1.00 77.75 80 ARG A C 1
ATOM 663 O O . ARG A 1 80 ? 34.765 3.805 4.510 1.00 77.75 80 ARG A O 1
ATOM 670 N N . GLN A 1 81 ? 34.024 5.116 2.849 1.00 78.56 81 GLN A N 1
ATOM 671 C CA . GLN A 1 81 ? 34.954 6.220 3.124 1.00 78.56 81 GLN A CA 1
ATOM 672 C C . GLN A 1 81 ? 34.803 6.794 4.539 1.00 78.56 81 GLN A C 1
ATOM 674 O O . GLN A 1 81 ? 35.789 7.182 5.149 1.00 78.56 81 GLN A O 1
ATOM 679 N N . ARG A 1 82 ? 33.577 6.836 5.085 1.00 73.56 82 ARG A N 1
ATOM 680 C CA . ARG A 1 82 ? 33.361 7.240 6.485 1.00 73.56 82 ARG A CA 1
ATOM 681 C C . ARG A 1 82 ? 33.865 6.213 7.495 1.00 73.56 82 ARG A C 1
ATOM 683 O O . ARG A 1 82 ? 34.242 6.617 8.583 1.00 73.56 82 ARG A O 1
ATOM 690 N N . GLN A 1 83 ? 33.846 4.926 7.154 1.00 71.50 83 GLN A N 1
ATOM 691 C CA . GLN A 1 83 ? 34.378 3.870 8.014 1.00 71.50 83 GLN A CA 1
ATOM 692 C C . GLN A 1 83 ? 35.910 3.915 8.047 1.00 71.50 83 GLN A C 1
ATOM 694 O O . GLN A 1 83 ? 36.485 3.909 9.122 1.00 71.50 83 GLN A O 1
ATOM 699 N N . GLU A 1 84 ? 36.547 4.084 6.886 1.00 75.69 84 GLU A N 1
ATOM 700 C CA . GLU A 1 84 ? 38.009 4.207 6.740 1.00 75.69 84 GLU A CA 1
ATOM 701 C C . GLU A 1 84 ? 38.600 5.461 7.415 1.00 75.69 84 GLU A C 1
ATOM 703 O O . GLU A 1 84 ? 39.805 5.538 7.602 1.00 75.69 84 GLU A O 1
ATOM 708 N N . GLN A 1 85 ? 37.776 6.461 7.751 1.00 68.56 85 GLN A N 1
ATOM 709 C CA . GLN A 1 85 ? 38.192 7.662 8.494 1.00 68.56 85 GLN A CA 1
ATOM 710 C C . GLN A 1 85 ? 37.984 7.545 10.014 1.00 68.56 85 GLN A C 1
ATOM 712 O O . GLN A 1 85 ? 38.375 8.452 10.747 1.00 68.56 85 GLN A O 1
ATOM 717 N N . LEU A 1 86 ? 37.301 6.493 10.475 1.00 61.91 86 LEU A N 1
ATOM 718 C CA . LEU A 1 86 ? 37.042 6.224 11.894 1.00 61.91 86 LEU A CA 1
ATOM 719 C C . LEU A 1 86 ? 37.968 5.139 12.469 1.00 61.91 86 LEU A C 1
ATOM 721 O O . LEU A 1 86 ? 38.013 5.003 13.692 1.00 61.91 86 LEU A O 1
ATOM 725 N N . ASP A 1 87 ? 38.672 4.408 11.602 1.00 57.09 87 ASP A N 1
ATOM 726 C CA . ASP A 1 87 ? 39.745 3.458 11.921 1.00 57.09 87 ASP A CA 1
ATOM 727 C C . ASP A 1 87 ? 41.119 4.155 11.840 1.00 57.09 87 ASP A C 1
ATOM 729 O O . ASP A 1 87 ? 42.000 3.826 12.669 1.00 57.09 87 ASP A O 1
#

Secondary structure (DSSP, 8-state):
------HHHHHHHHHHHHHHHHHSSPPP-SSPPPPHHHHHHHHHHHTT------GGGHHHHHHHHHHHHHHHHHHHHHHHHHHHTT-

Sequence (87 aa):
MEVYVHRDKDLELAKHIAYVHQHSSQPPSRLRALPMRLMRRYLALTKRKQPVVPRALADYLVCQYTYTTADKISITRHKRQRQEQLD

Radius of gyration: 23.27 Å; chains: 1; bounding box: 55×26×49 Å